Protein AF-A0A6C0ANR4-F1 (afdb_monomer_lite)

pLDDT: mean 73.18, std 16.17, range [43.16, 93.44]

Secondary structure (DSSP, 8-state):
--HHHHHHHHHHHHHHHHHHHHHHHHTTPPPPHHHHHHHHHHHHHHHHHHGGGS-THHHHHHHHHHHHHHHHHHHHHHHSS--S------PPP--

Structure (mmCIF, N/CA/C/O backbone):
data_AF-A0A6C0ANR4-F1
#
_entry.id   AF-A0A6C0ANR4-F1
#
loop_
_atom_site.group_PDB
_atom_site.id
_atom_site.type_symbol
_atom_site.label_atom_id
_atom_site.label_alt_id
_atom_site.label_comp_id
_atom_site.label_asym_id
_atom_site.label_entity_id
_atom_site.label_seq_id
_atom_site.pdbx_PDB_ins_code
_atom_site.Cartn_x
_atom_site.Cartn_y
_atom_site.Cartn_z
_atom_site.occupancy
_atom_site.B_iso_or_equiv
_atom_site.auth_seq_id
_atom_site.auth_comp_id
_atom_site.auth_asym_id
_atom_site.auth_atom_id
_atom_site.pdbx_PDB_model_num
ATOM 1 N N . MET A 1 1 ? 11.362 -7.782 -10.485 1.00 58.97 1 MET A N 1
ATOM 2 C CA . MET A 1 1 ? 10.441 -6.715 -10.040 1.00 58.97 1 MET A CA 1
ATOM 3 C C . MET A 1 1 ? 11.290 -5.472 -9.822 1.00 58.97 1 MET A C 1
ATOM 5 O O . MET A 1 1 ? 12.270 -5.582 -9.097 1.00 58.97 1 MET A O 1
ATOM 9 N N . SER A 1 2 ? 11.025 -4.363 -10.522 1.00 80.62 2 SER A N 1
ATOM 10 C CA . SER A 1 2 ? 11.821 -3.135 -10.350 1.00 80.62 2 SER A CA 1
ATOM 11 C C . SER A 1 2 ? 11.566 -2.536 -8.961 1.00 80.62 2 SER A C 1
ATOM 13 O O . SER A 1 2 ? 10.442 -2.614 -8.460 1.00 80.62 2 SER A O 1
ATOM 15 N N . LEU A 1 3 ? 12.595 -1.946 -8.345 1.00 83.06 3 LEU A N 1
ATOM 16 C CA . LEU A 1 3 ? 12.514 -1.252 -7.050 1.00 83.06 3 LEU A CA 1
ATOM 17 C C . LEU A 1 3 ? 11.421 -0.169 -7.051 1.00 83.06 3 LEU A C 1
ATOM 19 O O . LEU A 1 3 ? 10.770 0.078 -6.041 1.00 83.06 3 LEU A O 1
ATOM 23 N N . GLU A 1 4 ? 11.159 0.407 -8.218 1.00 80.38 4 GLU A N 1
ATOM 24 C CA . GLU A 1 4 ? 10.099 1.381 -8.432 1.00 80.38 4 GLU A CA 1
ATOM 25 C C . GLU A 1 4 ? 8.693 0.806 -8.186 1.00 80.38 4 GLU A C 1
ATOM 27 O O . GLU A 1 4 ? 7.896 1.403 -7.466 1.00 80.38 4 GLU A O 1
ATOM 32 N N . VAL A 1 5 ? 8.406 -0.392 -8.707 1.00 80.62 5 VAL A N 1
ATOM 33 C CA . VAL A 1 5 ? 7.109 -1.069 -8.514 1.00 80.62 5 VAL A CA 1
ATOM 34 C C . VAL A 1 5 ? 6.874 -1.344 -7.034 1.00 80.62 5 VAL A C 1
ATOM 36 O O . VAL A 1 5 ? 5.773 -1.166 -6.522 1.00 80.62 5 VAL A O 1
ATOM 39 N N . PHE A 1 6 ? 7.930 -1.752 -6.329 1.00 84.12 6 PHE A N 1
ATOM 40 C CA . PHE A 1 6 ? 7.875 -2.021 -4.898 1.00 84.12 6 PHE A CA 1
ATOM 41 C C . PHE A 1 6 ? 7.529 -0.762 -4.086 1.00 84.12 6 PHE A C 1
ATOM 43 O O . PHE A 1 6 ? 6.698 -0.823 -3.181 1.00 84.12 6 PHE A O 1
ATOM 50 N N . ILE A 1 7 ? 8.099 0.390 -4.446 1.00 86.88 7 ILE A N 1
ATOM 51 C CA . ILE A 1 7 ? 7.783 1.676 -3.808 1.00 86.88 7 ILE A CA 1
ATOM 52 C C . ILE A 1 7 ? 6.331 2.075 -4.077 1.00 86.88 7 ILE A C 1
ATOM 54 O O . ILE A 1 7 ? 5.619 2.429 -3.139 1.00 86.88 7 ILE A O 1
ATOM 58 N N . TRP A 1 8 ? 5.860 1.958 -5.321 1.00 85.31 8 TRP A N 1
ATOM 59 C CA . TRP A 1 8 ? 4.469 2.275 -5.660 1.00 85.31 8 TRP A CA 1
ATOM 60 C C . TRP A 1 8 ? 3.464 1.387 -4.926 1.00 85.31 8 TRP A C 1
ATOM 62 O O . TRP A 1 8 ? 2.439 1.884 -4.465 1.00 85.31 8 TRP A O 1
ATOM 72 N N . ILE A 1 9 ? 3.778 0.104 -4.736 1.00 87.38 9 ILE A N 1
ATOM 73 C CA . ILE A 1 9 ? 2.960 -0.820 -3.939 1.00 87.38 9 ILE A CA 1
ATOM 74 C C . ILE A 1 9 ? 2.832 -0.340 -2.487 1.00 87.38 9 ILE A C 1
ATOM 76 O O . ILE A 1 9 ? 1.726 -0.320 -1.944 1.00 87.38 9 ILE A O 1
ATOM 80 N N . ILE A 1 10 ? 3.935 0.081 -1.860 1.00 90.62 10 ILE A N 1
ATOM 81 C CA . ILE A 1 10 ? 3.920 0.585 -0.477 1.00 90.62 10 ILE A CA 1
ATOM 82 C C . ILE A 1 10 ? 3.112 1.881 -0.381 1.00 90.62 10 ILE A C 1
ATOM 84 O O . ILE A 1 10 ? 2.274 2.020 0.513 1.00 90.62 10 ILE A O 1
ATOM 88 N N . VAL A 1 11 ? 3.334 2.812 -1.312 1.00 89.31 11 VAL A N 1
ATOM 89 C CA . VAL A 1 11 ? 2.617 4.094 -1.364 1.00 89.31 11 VAL A CA 1
ATOM 90 C C . VAL A 1 11 ? 1.114 3.864 -1.533 1.00 89.31 11 VAL A C 1
ATOM 92 O O . VAL A 1 11 ? 0.314 4.435 -0.792 1.00 89.31 11 VAL A O 1
ATOM 95 N N . GLY A 1 12 ? 0.727 2.969 -2.441 1.00 89.50 12 GLY A N 1
ATOM 96 C CA . GLY A 1 12 ? -0.664 2.589 -2.663 1.00 89.50 12 GLY A CA 1
ATOM 97 C C . GLY A 1 12 ? -1.337 1.976 -1.435 1.00 89.50 12 GLY A C 1
ATOM 98 O O . GLY A 1 12 ? -2.454 2.357 -1.083 1.00 89.50 12 GLY A O 1
ATOM 99 N N . GLY A 1 13 ? -0.63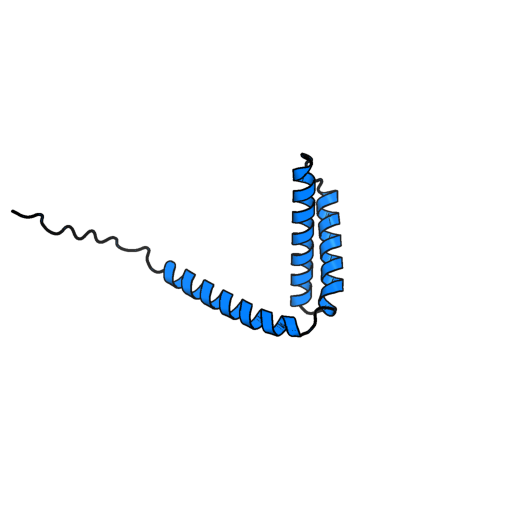7 1.085 -0.726 1.00 89.06 13 GLY A N 1
ATOM 100 C CA . GLY A 1 13 ? -1.110 0.540 0.548 1.00 89.06 13 GLY A CA 1
ATOM 101 C C . GLY A 1 13 ? -1.318 1.620 1.610 1.00 89.06 13 GLY A C 1
ATOM 102 O O . GLY A 1 13 ? -2.337 1.628 2.302 1.00 89.06 13 GLY A O 1
ATOM 103 N N . MET A 1 14 ? -0.388 2.570 1.721 1.00 90.62 14 MET A N 1
ATOM 104 C CA . MET A 1 14 ? -0.463 3.633 2.724 1.00 90.62 14 MET A CA 1
ATOM 105 C C . MET A 1 14 ? -1.640 4.584 2.472 1.00 90.62 14 MET A C 1
ATOM 107 O O . MET A 1 14 ? -2.352 4.934 3.412 1.00 90.62 14 MET A O 1
ATOM 111 N N . ILE A 1 15 ? -1.889 4.953 1.212 1.00 91.44 15 ILE A N 1
ATOM 112 C CA . ILE A 1 15 ? -3.012 5.820 0.825 1.00 91.44 15 ILE A CA 1
ATOM 113 C C . ILE A 1 15 ? -4.346 5.187 1.233 1.00 91.44 15 ILE A C 1
ATOM 115 O O . ILE A 1 15 ? -5.156 5.829 1.903 1.00 91.44 15 ILE A O 1
ATOM 119 N N . VAL A 1 16 ? -4.560 3.914 0.886 1.00 91.38 16 VAL A N 1
ATOM 120 C CA . VAL A 1 16 ? -5.809 3.206 1.210 1.00 91.38 16 VAL A CA 1
ATOM 121 C C . VAL A 1 16 ? -5.970 3.017 2.718 1.00 91.38 16 VAL A C 1
ATOM 123 O O . VAL A 1 16 ? -7.071 3.199 3.231 1.00 91.38 16 VAL A O 1
ATOM 126 N N . ALA A 1 17 ? -4.889 2.737 3.448 1.00 90.31 17 ALA A N 1
ATOM 127 C CA . ALA A 1 17 ? -4.931 2.642 4.906 1.00 90.31 17 ALA A CA 1
ATOM 128 C C . ALA A 1 17 ? -5.307 3.976 5.576 1.00 90.31 17 ALA A C 1
ATOM 130 O O . ALA A 1 17 ? -6.080 3.978 6.532 1.00 90.31 17 ALA A O 1
ATOM 131 N N . ILE A 1 18 ? -4.810 5.110 5.067 1.00 90.94 18 ILE A N 1
ATOM 132 C CA . ILE A 1 18 ? -5.163 6.449 5.570 1.00 90.94 18 ILE A CA 1
ATOM 133 C C . ILE A 1 18 ? -6.628 6.778 5.261 1.00 90.94 18 ILE A C 1
ATOM 135 O O . ILE A 1 18 ? -7.334 7.276 6.134 1.00 90.94 18 ILE A O 1
ATOM 139 N N . LEU A 1 19 ? -7.106 6.472 4.051 1.00 90.06 19 LEU A N 1
ATOM 140 C CA . LEU A 1 19 ? -8.516 6.636 3.671 1.00 90.06 19 LEU A CA 1
ATOM 141 C C . LEU A 1 19 ? -9.441 5.772 4.536 1.00 90.06 19 LEU A C 1
ATOM 143 O O . LEU A 1 19 ? -10.458 6.263 5.024 1.00 90.06 19 LEU A O 1
ATOM 147 N N . GLY A 1 20 ? -9.065 4.513 4.774 1.00 87.25 20 GLY A N 1
ATOM 148 C CA . GLY A 1 20 ? -9.782 3.606 5.669 1.00 87.25 20 GLY A CA 1
ATOM 149 C C . GLY A 1 20 ? -9.824 4.140 7.100 1.00 87.25 20 GLY A C 1
ATOM 150 O O . GLY A 1 20 ? -10.898 4.257 7.688 1.00 87.25 20 GLY A O 1
ATOM 151 N N . ALA A 1 21 ? -8.679 4.573 7.632 1.00 87.38 21 ALA A N 1
ATOM 152 C CA . ALA A 1 21 ? -8.594 5.183 8.957 1.00 87.38 21 ALA A CA 1
ATOM 153 C C . ALA A 1 21 ? -9.438 6.462 9.070 1.00 87.38 21 ALA A C 1
ATOM 155 O O . ALA A 1 21 ? -10.156 6.636 10.053 1.00 87.38 21 ALA A O 1
ATOM 156 N N . GLY A 1 22 ? -9.392 7.332 8.058 1.00 87.69 22 GLY A N 1
ATOM 157 C CA . GLY A 1 22 ? -10.183 8.560 7.998 1.00 87.69 22 GLY A CA 1
ATOM 158 C C . GLY A 1 22 ? -11.685 8.288 7.923 1.00 87.69 22 GLY A C 1
ATOM 159 O O . GLY A 1 22 ? -12.463 8.960 8.598 1.00 87.69 22 GLY A O 1
ATOM 160 N N . SER A 1 23 ? -12.096 7.261 7.175 1.00 85.88 23 SER A N 1
ATOM 161 C CA . SER A 1 23 ? -13.494 6.824 7.121 1.00 85.88 23 SER A CA 1
ATOM 162 C C . SER A 1 23 ? -13.982 6.331 8.481 1.00 85.88 23 SER A C 1
ATOM 164 O O . SER A 1 23 ? -15.080 6.686 8.895 1.00 85.88 23 SER A O 1
ATOM 166 N N . VAL A 1 24 ? -13.186 5.524 9.184 1.00 87.19 24 VAL A N 1
ATOM 167 C CA . VAL A 1 24 ? -13.555 5.000 10.510 1.00 87.19 24 VAL A CA 1
ATOM 168 C C . VAL A 1 24 ? -13.574 6.122 11.554 1.00 87.19 24 VAL A C 1
ATOM 170 O O . VAL A 1 24 ? -14.494 6.197 12.366 1.00 87.19 24 VAL A O 1
ATOM 173 N N . TYR A 1 25 ? -12.631 7.062 11.468 1.00 88.00 25 TYR A N 1
ATOM 174 C CA . TYR A 1 25 ? -12.615 8.254 12.314 1.00 88.00 25 TYR A CA 1
ATOM 175 C C . TYR A 1 25 ? -13.855 9.135 12.104 1.00 88.00 25 TYR A C 1
ATOM 177 O O . TYR A 1 25 ? -14.419 9.647 13.069 1.00 88.00 25 TYR A O 1
ATOM 185 N N . TYR A 1 26 ? -14.336 9.266 10.863 1.00 88.19 26 TYR A N 1
ATOM 186 C CA . TYR A 1 26 ? -15.579 9.984 10.557 1.00 88.19 26 TYR A CA 1
ATOM 187 C C . TYR A 1 26 ? -16.813 9.335 11.205 1.00 88.19 26 TYR A C 1
ATOM 189 O O . TYR A 1 26 ? -17.776 10.021 11.544 1.00 88.19 26 TYR A O 1
ATOM 197 N N . LEU A 1 27 ? -16.768 8.021 11.438 1.00 88.06 27 LEU A N 1
ATOM 198 C CA . LEU A 1 27 ? -17.796 7.279 12.168 1.00 88.06 27 LEU A CA 1
ATOM 199 C C . LEU A 1 27 ? -17.644 7.377 13.702 1.00 88.06 27 LEU A C 1
ATOM 201 O O . LEU A 1 27 ? -18.408 6.745 14.425 1.00 88.06 27 LEU A O 1
ATOM 205 N N . ASN A 1 28 ? -16.718 8.201 14.213 1.00 86.38 28 ASN A N 1
ATOM 206 C CA . ASN A 1 28 ? -16.352 8.313 15.634 1.00 86.38 28 ASN A CA 1
ATOM 207 C C . ASN A 1 28 ? -15.854 6.995 16.257 1.00 86.38 28 ASN A C 1
ATOM 209 O O . ASN A 1 28 ? -15.913 6.810 17.474 1.00 86.38 28 ASN A O 1
ATOM 213 N N . GLU A 1 29 ? -15.334 6.084 15.438 1.00 83.44 29 GLU A N 1
ATOM 214 C CA . GLU A 1 29 ? -14.735 4.834 15.891 1.00 83.44 29 GLU A CA 1
ATOM 215 C C . GLU A 1 29 ? -13.204 4.931 15.866 1.00 83.44 29 GLU A C 1
ATOM 217 O O . GLU A 1 29 ? -12.610 5.649 15.059 1.00 83.44 29 GLU A O 1
ATOM 222 N N . ILE A 1 30 ? -12.538 4.195 16.762 1.00 80.56 30 ILE A N 1
ATOM 223 C CA . ILE A 1 30 ? -11.077 4.083 16.740 1.00 80.56 30 ILE A CA 1
ATOM 224 C C . ILE A 1 30 ? -10.718 2.942 15.785 1.00 80.56 30 ILE A C 1
ATOM 226 O O . ILE A 1 30 ? -11.085 1.792 16.055 1.00 80.56 30 ILE A O 1
ATOM 230 N N . PRO A 1 31 ? -9.987 3.216 14.690 1.00 77.00 31 PRO A N 1
ATOM 231 C CA . PRO A 1 31 ? -9.597 2.172 13.763 1.00 77.00 31 PRO A CA 1
ATOM 232 C C . PRO A 1 31 ? -8.726 1.136 14.469 1.00 77.00 31 PRO A C 1
ATOM 234 O O . PRO A 1 31 ? -7.733 1.448 15.127 1.00 77.00 31 PRO A O 1
ATOM 237 N N . THR A 1 32 ? -9.107 -0.132 14.330 1.00 87.88 32 THR A N 1
ATOM 238 C CA . THR A 1 32 ? -8.327 -1.232 14.902 1.00 87.88 32 THR A CA 1
ATOM 239 C C . THR A 1 32 ? -7.108 -1.519 14.025 1.00 87.88 32 THR A C 1
ATOM 241 O O . THR A 1 32 ? -7.184 -1.450 12.796 1.00 87.88 32 THR A O 1
ATOM 244 N N . ASN A 1 33 ? -6.000 -1.962 14.626 1.00 85.50 33 ASN A N 1
ATOM 245 C CA . ASN A 1 33 ? -4.804 -2.385 13.877 1.00 85.50 33 ASN A CA 1
ATOM 246 C C . ASN A 1 33 ? -5.111 -3.469 12.822 1.00 85.50 33 ASN A C 1
ATOM 248 O O . ASN A 1 33 ? -4.439 -3.566 11.794 1.00 85.50 33 ASN A O 1
ATOM 252 N N . LYS A 1 34 ? -6.155 -4.277 13.049 1.00 85.62 34 LYS A N 1
ATOM 253 C CA . LYS A 1 34 ? -6.614 -5.304 12.107 1.00 85.62 34 LYS A CA 1
ATOM 254 C C . LYS A 1 34 ? -7.295 -4.711 10.869 1.00 85.62 34 LYS A C 1
ATOM 256 O O . LYS A 1 34 ? -7.136 -5.249 9.780 1.00 85.62 34 LYS A O 1
ATOM 261 N N . GLN A 1 35 ? -8.035 -3.614 11.021 1.00 87.31 35 GLN A N 1
ATOM 262 C CA . GLN A 1 35 ? -8.634 -2.903 9.889 1.00 87.31 35 GLN A CA 1
ATOM 263 C C . GLN A 1 35 ? -7.557 -2.158 9.099 1.00 87.31 35 GLN A C 1
ATOM 265 O O . GLN A 1 35 ? -7.481 -2.322 7.887 1.00 87.31 35 GLN A O 1
ATOM 270 N N . LEU A 1 36 ? -6.653 -1.458 9.793 1.00 87.19 36 LEU A N 1
ATOM 271 C CA . LEU A 1 36 ? -5.561 -0.714 9.158 1.00 87.19 36 LEU A CA 1
ATOM 272 C C . LEU A 1 36 ? -4.653 -1.618 8.309 1.00 87.19 36 LEU A C 1
ATOM 274 O O . LEU A 1 36 ? -4.329 -1.295 7.170 1.00 87.19 36 LEU A O 1
ATOM 278 N N . SER A 1 37 ? -4.258 -2.773 8.854 1.00 89.81 37 SER A N 1
ATOM 279 C CA . SER A 1 37 ? -3.411 -3.735 8.134 1.00 89.81 37 SER A CA 1
ATOM 280 C C . SER A 1 37 ? -4.124 -4.375 6.946 1.00 89.81 37 SER A C 1
ATOM 282 O O . SER A 1 37 ? -3.514 -4.548 5.892 1.00 89.81 37 SER A O 1
ATOM 284 N N . ARG A 1 38 ? -5.417 -4.692 7.077 1.00 91.00 38 ARG A N 1
ATOM 285 C CA . ARG A 1 38 ? -6.234 -5.192 5.965 1.00 91.00 38 ARG A CA 1
ATOM 286 C C . ARG A 1 38 ? -6.306 -4.161 4.840 1.00 91.00 38 ARG A C 1
ATOM 288 O O . ARG A 1 38 ? -6.061 -4.509 3.688 1.00 91.00 38 ARG A O 1
ATOM 295 N N . ASP A 1 39 ? -6.613 -2.915 5.175 1.00 90.31 39 ASP A N 1
ATOM 296 C CA . ASP A 1 39 ? -6.787 -1.840 4.199 1.00 90.31 39 ASP A CA 1
ATOM 297 C C . ASP A 1 39 ? -5.448 -1.511 3.510 1.00 90.31 39 ASP A C 1
ATOM 299 O O . ASP A 1 39 ? -5.411 -1.326 2.293 1.00 90.31 39 ASP A O 1
ATOM 303 N N . PHE A 1 40 ? -4.330 -1.586 4.244 1.00 93.44 40 PHE A N 1
ATOM 304 C CA . PHE A 1 40 ? -2.982 -1.511 3.673 1.00 93.44 40 PHE A CA 1
ATOM 305 C C . PHE A 1 40 ? -2.701 -2.634 2.666 1.00 93.44 40 PHE A C 1
ATOM 307 O O . PHE A 1 40 ? -2.257 -2.361 1.552 1.00 93.44 40 PHE A O 1
ATOM 314 N N . ILE A 1 41 ? -2.966 -3.896 3.027 1.00 92.88 41 ILE A N 1
ATOM 315 C CA . ILE A 1 41 ? -2.721 -5.050 2.144 1.00 92.88 41 ILE A CA 1
ATOM 316 C C . ILE A 1 41 ? -3.582 -4.956 0.880 1.00 92.88 41 ILE A C 1
ATOM 318 O O . ILE A 1 41 ? -3.090 -5.219 -0.217 1.00 92.88 41 ILE A O 1
ATOM 322 N N . ILE A 1 42 ? -4.846 -4.549 1.019 1.00 92.25 42 ILE A N 1
ATOM 323 C CA . ILE A 1 42 ? -5.754 -4.348 -0.116 1.00 92.25 42 ILE A CA 1
ATOM 324 C C . ILE A 1 42 ? -5.213 -3.253 -1.037 1.00 92.25 42 ILE A C 1
ATOM 326 O O . ILE A 1 42 ? -5.110 -3.481 -2.241 1.00 92.25 42 ILE A O 1
ATOM 330 N N . GLY A 1 43 ? -4.812 -2.102 -0.491 1.00 90.31 43 GLY A N 1
ATOM 331 C CA . GLY A 1 43 ? -4.233 -1.018 -1.287 1.00 90.31 43 GLY A CA 1
ATOM 332 C C . GLY A 1 43 ? -2.926 -1.408 -1.975 1.00 90.31 43 GLY A C 1
ATOM 333 O O . GLY A 1 43 ? -2.718 -1.068 -3.141 1.00 90.31 43 GLY A O 1
ATOM 334 N N . ALA A 1 44 ? -2.078 -2.180 -1.295 1.00 90.31 44 ALA A N 1
ATOM 335 C CA . ALA A 1 44 ? -0.817 -2.671 -1.834 1.00 90.31 44 ALA A CA 1
ATOM 336 C C . ALA A 1 44 ? -1.039 -3.647 -3.001 1.00 90.31 44 ALA A C 1
ATOM 338 O O . ALA A 1 44 ? -0.439 -3.489 -4.065 1.00 90.31 44 ALA A O 1
ATOM 339 N N . LEU A 1 45 ? -1.942 -4.620 -2.840 1.00 90.75 45 LEU A N 1
ATOM 340 C CA . LEU A 1 45 ? -2.292 -5.570 -3.901 1.00 90.75 45 LEU A CA 1
ATOM 341 C C . LEU A 1 45 ? -2.966 -4.880 -5.086 1.00 90.75 45 LEU A C 1
ATOM 343 O O . LEU A 1 45 ? -2.613 -5.150 -6.232 1.00 90.75 45 LEU A O 1
ATOM 347 N N . PHE A 1 46 ? -3.901 -3.970 -4.817 1.00 89.50 46 PHE A N 1
ATOM 348 C CA . PHE A 1 46 ? -4.613 -3.225 -5.851 1.00 89.50 46 PHE A CA 1
ATOM 349 C C . PHE A 1 46 ? -3.656 -2.372 -6.687 1.00 89.50 46 PHE A C 1
ATOM 351 O O . PHE A 1 46 ? -3.689 -2.413 -7.915 1.00 89.50 46 PHE A O 1
ATOM 358 N N . THR A 1 47 ? -2.741 -1.665 -6.027 1.00 87.69 47 THR A N 1
ATOM 359 C CA . THR A 1 47 ? -1.744 -0.827 -6.705 1.00 87.69 47 THR A CA 1
ATOM 360 C C . THR A 1 47 ? -0.719 -1.672 -7.454 1.00 87.69 47 THR A C 1
ATOM 362 O O . THR A 1 47 ? -0.367 -1.344 -8.583 1.00 87.69 47 THR A O 1
ATOM 365 N N . GLY A 1 48 ? -0.289 -2.801 -6.885 1.00 85.69 48 GLY A N 1
ATOM 366 C CA . GLY A 1 48 ? 0.597 -3.746 -7.568 1.00 85.69 48 GLY A CA 1
ATOM 367 C C . GLY A 1 48 ? -0.036 -4.390 -8.802 1.00 85.69 48 GLY A C 1
ATOM 368 O O . GLY A 1 48 ? 0.660 -4.629 -9.785 1.00 85.69 48 GLY A O 1
ATOM 369 N N . PHE A 1 49 ? -1.348 -4.631 -8.775 1.00 86.50 49 PHE A N 1
ATOM 370 C CA . PHE A 1 49 ? -2.102 -5.133 -9.923 1.00 86.50 49 PHE A CA 1
ATOM 371 C C . PHE A 1 49 ? -2.326 -4.061 -10.997 1.00 86.50 49 PHE A C 1
ATOM 373 O O . PHE A 1 49 ? -2.280 -4.367 -12.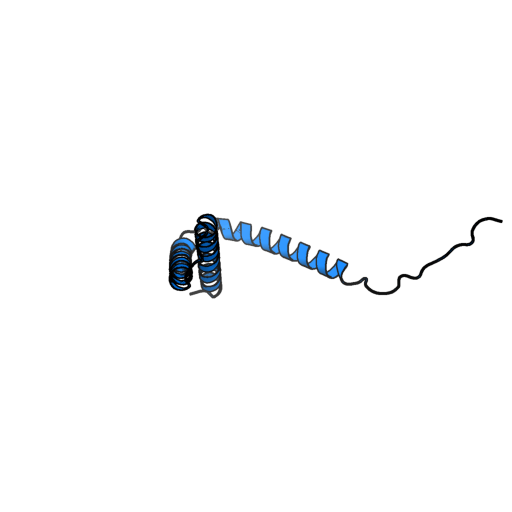185 1.00 86.50 49 PHE A O 1
ATOM 380 N N . LEU A 1 50 ? -2.553 -2.809 -10.593 1.00 84.25 50 LEU A N 1
ATOM 381 C CA . LEU A 1 50 ? -2.768 -1.695 -11.516 1.00 84.25 50 LEU A CA 1
ATOM 382 C C . LEU A 1 50 ? -1.484 -1.168 -12.145 1.00 84.25 50 LEU A C 1
ATOM 384 O O . LEU A 1 50 ? -1.538 -0.668 -13.261 1.00 84.25 50 LEU A O 1
ATOM 388 N N . TYR A 1 51 ? -0.342 -1.274 -11.468 1.00 79.12 51 TYR A N 1
ATOM 389 C CA . TYR A 1 51 ? 0.912 -0.700 -11.953 1.00 79.12 51 TYR A CA 1
ATOM 390 C C . TYR A 1 51 ? 1.288 -1.146 -13.385 1.00 79.12 51 TYR A C 1
ATOM 392 O O . TYR A 1 51 ? 1.602 -0.279 -14.194 1.00 79.12 51 TYR A O 1
ATOM 400 N N . PRO A 1 52 ? 1.180 -2.436 -13.773 1.00 78.62 52 PRO A N 1
ATOM 401 C CA . PRO A 1 52 ? 1.435 -2.878 -15.149 1.00 78.62 52 PRO A CA 1
ATOM 402 C C . PRO A 1 52 ? 0.385 -2.423 -16.174 1.00 78.62 52 PRO A C 1
ATOM 404 O O . PRO A 1 52 ? 0.626 -2.522 -17.373 1.00 78.62 52 PRO A O 1
ATOM 407 N N . LEU A 1 53 ? -0.795 -1.989 -15.718 1.00 76.50 53 LEU A N 1
ATOM 408 C CA . LEU A 1 53 ? -1.881 -1.497 -16.570 1.00 76.50 53 LEU A CA 1
ATOM 409 C C . LEU A 1 53 ? -1.758 0.004 -16.856 1.00 76.50 53 LEU A C 1
ATOM 411 O O . LEU A 1 53 ? -2.488 0.512 -17.707 1.00 76.50 53 LEU A O 1
ATOM 415 N N . ILE A 1 54 ? -0.871 0.715 -16.153 1.00 69.31 54 ILE A N 1
ATOM 416 C CA . ILE A 1 54 ? -0.621 2.134 -16.393 1.00 69.31 54 ILE A CA 1
ATOM 417 C C . ILE A 1 54 ? 0.133 2.258 -17.727 1.00 69.31 54 ILE A C 1
ATOM 419 O O . ILE A 1 54 ? 1.242 1.734 -17.843 1.00 69.31 54 ILE A O 1
ATOM 423 N N . PRO A 1 55 ? -0.443 2.929 -18.742 1.00 69.94 55 PRO A N 1
ATOM 424 C CA . PRO A 1 55 ? 0.234 3.142 -20.015 1.00 69.94 55 PRO A CA 1
ATOM 425 C C . PRO A 1 55 ? 1.516 3.959 -19.826 1.00 69.94 55 PRO A C 1
ATOM 427 O O . PRO A 1 55 ? 1.559 4.851 -18.974 1.00 69.94 55 PRO A O 1
ATOM 430 N N . GLU A 1 56 ? 2.512 3.739 -20.689 1.00 62.47 56 GLU A N 1
ATOM 431 C CA . GLU A 1 56 ? 3.784 4.490 -20.700 1.00 62.47 56 GLU A CA 1
ATOM 432 C C . GLU A 1 56 ? 3.607 6.020 -20.767 1.00 62.47 56 GLU A C 1
ATOM 434 O O . GLU A 1 56 ? 4.497 6.767 -20.381 1.00 62.47 56 GLU A O 1
ATOM 439 N N . SER A 1 57 ? 2.432 6.520 -21.162 1.00 56.50 57 SER A N 1
ATOM 440 C CA . SER A 1 57 ? 2.085 7.948 -21.132 1.00 56.50 57 SER A CA 1
ATOM 441 C C . SER A 1 57 ? 2.238 8.604 -19.747 1.00 56.50 57 SER A C 1
ATOM 443 O O . SER A 1 57 ? 2.369 9.823 -19.653 1.00 56.50 57 SER A O 1
ATOM 445 N N . PHE A 1 58 ? 2.232 7.830 -18.656 1.00 61.00 58 PHE A N 1
ATOM 446 C CA . PHE A 1 58 ? 2.520 8.354 -17.314 1.00 61.00 58 PHE A CA 1
ATOM 447 C C . PHE A 1 58 ? 4.013 8.575 -17.038 1.00 61.00 58 PHE A C 1
ATOM 449 O O . PHE A 1 58 ? 4.341 9.375 -16.156 1.00 61.00 58 PHE A O 1
ATOM 456 N N . ASP A 1 59 ? 4.918 7.933 -17.780 1.00 62.00 59 ASP A N 1
ATOM 457 C CA . ASP A 1 59 ? 6.354 8.185 -17.629 1.00 62.00 59 ASP A CA 1
ATOM 458 C C . ASP A 1 59 ? 6.736 9.578 -18.147 1.00 62.00 59 ASP A C 1
ATOM 460 O O . ASP A 1 59 ? 7.561 10.252 -17.528 1.00 62.00 59 ASP A O 1
ATOM 464 N N . GLU A 1 60 ? 6.053 10.093 -19.173 1.00 60.78 60 GLU A N 1
ATOM 465 C CA . GLU A 1 60 ? 6.216 11.489 -19.603 1.00 60.78 60 GLU A CA 1
ATOM 466 C C . GLU A 1 60 ? 5.779 12.483 -18.510 1.00 60.78 60 GLU A C 1
ATOM 468 O O . GLU A 1 60 ? 6.454 13.486 -18.264 1.00 60.78 60 GLU A O 1
ATOM 473 N N . MET A 1 61 ? 4.703 12.185 -17.770 1.00 58.72 61 MET A N 1
ATOM 474 C CA . MET A 1 61 ? 4.278 13.011 -16.630 1.00 58.72 61 MET A CA 1
ATOM 475 C C . MET A 1 61 ? 5.253 12.948 -15.448 1.00 58.72 61 MET A C 1
ATOM 477 O O . MET A 1 61 ? 5.450 13.965 -14.778 1.00 58.72 61 MET A O 1
ATOM 481 N N . LYS A 1 62 ? 5.905 11.805 -15.191 1.00 60.28 62 LYS A N 1
ATOM 482 C CA . LYS A 1 62 ? 6.963 11.711 -14.167 1.00 60.28 62 LYS A CA 1
ATOM 483 C C . LYS A 1 62 ? 8.146 12.617 -14.477 1.00 60.28 62 LYS A C 1
ATOM 485 O O . LYS A 1 62 ? 8.665 13.235 -13.552 1.00 60.28 62 LYS A O 1
ATOM 490 N N . VAL A 1 63 ? 8.555 12.725 -15.743 1.00 62.56 63 VAL A N 1
ATOM 491 C CA . VAL A 1 63 ? 9.648 13.627 -16.150 1.00 62.56 63 VAL A CA 1
ATOM 492 C C . VAL A 1 63 ? 9.306 15.075 -15.784 1.00 62.56 63 VAL A C 1
ATOM 494 O O . VAL A 1 63 ? 10.126 15.782 -15.193 1.00 62.56 63 VAL A O 1
ATOM 497 N N . ILE A 1 64 ? 8.063 15.493 -16.033 1.00 63.59 64 ILE A N 1
ATOM 498 C CA . ILE A 1 64 ? 7.579 16.836 -15.686 1.00 63.59 64 ILE A CA 1
ATOM 499 C C . ILE A 1 64 ? 7.512 17.018 -14.159 1.00 63.59 64 ILE A C 1
ATOM 501 O O . ILE A 1 64 ? 7.988 18.029 -13.634 1.00 63.59 64 ILE A O 1
ATOM 505 N N . LEU A 1 65 ? 7.004 16.028 -13.419 1.00 64.25 65 LEU A N 1
ATOM 506 C CA . LEU A 1 65 ? 6.920 16.095 -11.956 1.00 64.25 65 LEU A CA 1
ATOM 507 C C . LEU A 1 65 ? 8.304 16.144 -11.290 1.00 64.25 65 LEU A C 1
ATOM 509 O O . LEU A 1 65 ? 8.522 16.945 -10.382 1.00 64.25 65 LEU A O 1
ATOM 513 N N . SER A 1 66 ? 9.255 15.332 -11.757 1.00 63.91 66 SER A N 1
ATOM 514 C CA . SER A 1 66 ? 10.637 15.335 -11.266 1.00 63.91 66 SER A CA 1
ATOM 515 C C . SER A 1 66 ? 11.350 16.651 -11.561 1.00 63.91 66 SER A C 1
ATOM 517 O O . SER A 1 66 ? 12.083 17.134 -10.699 1.00 63.91 66 SER A O 1
ATOM 519 N N . SER A 1 67 ? 11.109 17.267 -12.724 1.00 63.41 67 SER A N 1
ATOM 520 C CA . SER A 1 67 ? 11.658 18.597 -13.026 1.00 63.41 67 SER A CA 1
ATOM 521 C C . SER A 1 67 ? 11.114 19.666 -12.069 1.00 63.41 67 SER A C 1
ATOM 523 O O . SER A 1 67 ? 11.884 20.423 -11.482 1.00 63.41 67 SER A O 1
ATOM 525 N N . THR A 1 68 ? 9.812 19.620 -11.775 1.00 68.25 68 THR A N 1
ATOM 526 C CA . THR A 1 68 ? 9.161 20.555 -10.845 1.00 68.25 68 THR A CA 1
ATOM 527 C C . THR A 1 68 ? 9.639 20.347 -9.401 1.00 68.25 68 THR A C 1
ATOM 529 O O . THR A 1 68 ? 9.905 21.310 -8.686 1.00 68.25 68 THR A O 1
ATOM 532 N N . ALA A 1 69 ? 9.806 19.097 -8.957 1.00 61.81 69 ALA A N 1
ATOM 533 C CA . ALA A 1 69 ? 10.348 18.78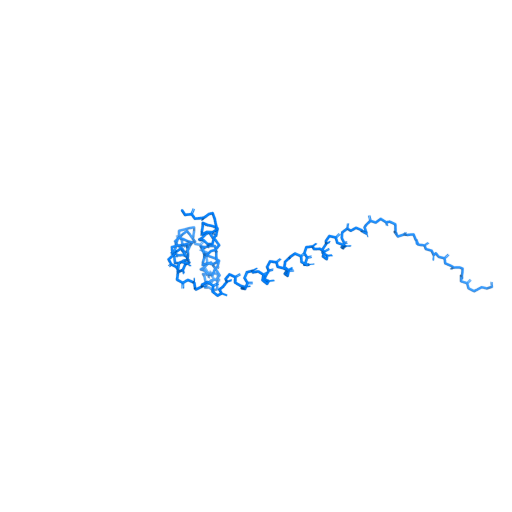6 -7.632 1.00 61.81 69 ALA A CA 1
ATOM 534 C C . ALA A 1 69 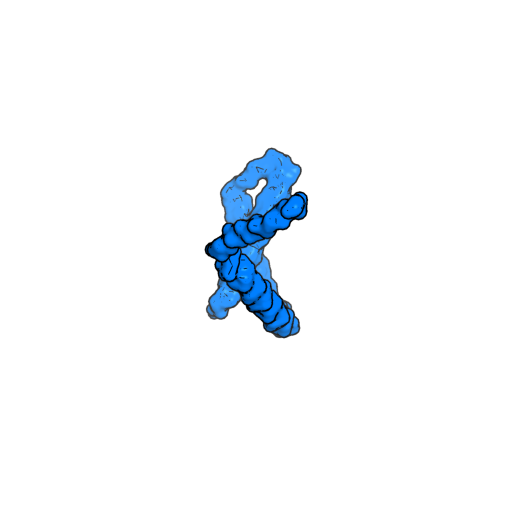? 11.817 19.226 -7.480 1.00 61.81 69 ALA A C 1
ATOM 536 O O . ALA A 1 69 ? 12.208 19.701 -6.410 1.00 61.81 69 ALA A O 1
ATOM 537 N N . GLY A 1 70 ? 12.615 19.112 -8.548 1.00 61.16 70 GLY A N 1
ATOM 538 C CA . GLY A 1 70 ? 13.980 19.639 -8.602 1.00 61.16 70 GLY A CA 1
ATOM 539 C C . GLY A 1 70 ? 14.025 21.163 -8.461 1.00 61.16 70 GLY A C 1
ATOM 540 O O . GLY A 1 70 ? 14.833 21.685 -7.691 1.00 61.16 70 GLY A O 1
ATOM 541 N N . ASP A 1 71 ? 13.108 21.875 -9.119 1.00 63.59 71 ASP A N 1
ATOM 542 C CA . ASP A 1 71 ? 13.001 23.335 -9.015 1.00 63.59 71 ASP A CA 1
ATOM 543 C C . ASP A 1 71 ? 12.524 23.799 -7.631 1.00 63.59 71 ASP A C 1
ATOM 545 O O . ASP A 1 71 ? 13.008 24.809 -7.110 1.00 63.59 71 ASP A O 1
ATOM 549 N N . ILE A 1 72 ? 11.639 23.037 -6.982 1.00 62.31 72 ILE A N 1
ATOM 550 C CA . ILE A 1 72 ? 11.206 23.305 -5.602 1.00 62.31 72 ILE A CA 1
ATOM 551 C C . ILE A 1 72 ? 12.357 23.069 -4.615 1.00 62.31 72 ILE A C 1
ATOM 553 O O . ILE A 1 72 ? 12.604 23.922 -3.762 1.00 62.31 72 ILE A O 1
ATOM 557 N N . GLN A 1 73 ? 13.111 21.969 -4.740 1.00 57.19 73 GLN A N 1
ATOM 558 C CA . GLN A 1 73 ? 14.306 21.749 -3.910 1.00 57.19 73 GLN A CA 1
ATOM 559 C C . GLN A 1 73 ? 15.331 22.868 -4.087 1.00 57.19 73 GLN A C 1
ATOM 561 O O . GLN A 1 73 ? 15.878 23.361 -3.100 1.00 57.19 73 GLN A O 1
ATOM 566 N N . LYS A 1 74 ? 15.560 23.308 -5.326 1.00 55.53 74 LYS A N 1
ATOM 567 C CA . LYS A 1 74 ? 16.478 24.409 -5.622 1.00 55.53 74 LYS A CA 1
ATOM 568 C C . LYS A 1 74 ? 16.034 25.720 -4.960 1.00 55.53 74 LYS A C 1
ATOM 570 O O . LYS A 1 74 ? 16.871 26.416 -4.393 1.00 55.53 74 LYS A O 1
ATOM 575 N N . ASN A 1 75 ? 14.734 26.020 -4.946 1.00 55.34 75 ASN A N 1
ATOM 576 C CA . ASN A 1 75 ? 14.196 27.208 -4.271 1.00 55.34 75 ASN A CA 1
ATOM 577 C C . ASN A 1 75 ? 14.258 27.117 -2.733 1.00 55.34 75 ASN A C 1
ATOM 579 O O . ASN A 1 75 ? 14.547 28.106 -2.058 1.00 55.34 75 ASN A O 1
ATOM 583 N N . ILE A 1 76 ? 14.052 25.928 -2.158 1.00 54.62 76 ILE A N 1
ATOM 584 C CA . ILE A 1 76 ? 14.167 25.712 -0.706 1.00 54.62 76 ILE A CA 1
ATOM 585 C C . ILE A 1 76 ? 15.633 25.824 -0.249 1.00 54.62 76 ILE A C 1
ATOM 587 O O . ILE A 1 76 ? 15.911 26.456 0.769 1.00 54.62 76 ILE A O 1
ATOM 591 N N . VAL A 1 77 ? 16.591 25.303 -1.023 1.00 50.66 77 VAL A N 1
ATOM 592 C CA . VAL A 1 77 ? 18.033 25.428 -0.724 1.00 50.66 77 VAL A CA 1
ATOM 593 C C . VAL A 1 77 ? 18.508 26.887 -0.816 1.00 50.66 77 VAL A C 1
ATOM 595 O O . VAL A 1 77 ? 19.313 27.324 0.011 1.00 50.66 77 VAL A O 1
ATOM 598 N N . SER A 1 78 ? 17.954 27.688 -1.733 1.00 50.50 78 SER A N 1
ATOM 599 C CA . SER A 1 78 ? 18.209 29.137 -1.776 1.00 50.50 78 SER A CA 1
ATOM 600 C C . SER A 1 78 ? 17.583 29.912 -0.608 1.00 50.50 78 SER A C 1
ATOM 602 O O . SER A 1 78 ? 18.093 30.970 -0.253 1.00 50.50 78 SER A O 1
ATOM 604 N N . THR A 1 79 ? 16.541 29.380 0.039 1.00 52.44 79 THR A N 1
ATOM 605 C CA . THR A 1 79 ? 15.892 30.021 1.201 1.00 52.44 79 THR A CA 1
ATOM 606 C C . THR A 1 79 ? 16.597 29.689 2.529 1.00 52.44 79 THR A C 1
ATOM 608 O O . THR A 1 79 ? 16.470 30.430 3.499 1.00 52.44 79 THR A O 1
ATOM 611 N N . ASN A 1 80 ? 17.422 28.634 2.574 1.00 44.50 80 ASN A N 1
ATOM 612 C CA . ASN A 1 80 ? 18.179 28.230 3.771 1.00 44.50 80 ASN A CA 1
ATOM 613 C C . ASN A 1 80 ? 19.614 28.791 3.854 1.00 44.50 80 ASN A C 1
ATOM 615 O O . ASN A 1 80 ? 20.337 28.485 4.801 1.00 44.50 80 ASN A O 1
ATOM 619 N N . SER A 1 81 ? 20.025 29.636 2.904 1.00 43.16 81 SER A N 1
ATOM 620 C CA . SER A 1 81 ? 21.347 30.290 2.876 1.00 43.16 81 SER A CA 1
ATOM 621 C C . SER A 1 81 ? 21.270 31.758 3.325 1.00 43.16 81 SER A C 1
ATOM 623 O O . SER A 1 81 ? 21.807 32.643 2.666 1.00 43.16 81 SER A O 1
ATOM 625 N N . GLY A 1 82 ? 20.543 32.036 4.410 1.00 46.28 82 GLY A N 1
ATOM 626 C CA . GLY A 1 82 ? 20.298 33.406 4.873 1.00 46.28 82 GLY A CA 1
ATOM 627 C C . GLY A 1 82 ? 19.828 33.510 6.322 1.00 46.28 82 GLY A C 1
ATOM 628 O O . GLY A 1 82 ? 18.968 34.327 6.627 1.00 46.28 82 GLY A O 1
ATOM 629 N N . ILE A 1 83 ? 20.358 32.672 7.217 1.00 52.00 83 ILE A N 1
ATOM 630 C CA . ILE A 1 83 ? 20.287 32.902 8.667 1.00 52.00 83 ILE A CA 1
ATOM 631 C C . ILE A 1 83 ? 21.691 33.335 9.101 1.00 52.00 83 ILE A C 1
ATOM 633 O O . ILE A 1 83 ? 22.530 32.504 9.435 1.00 52.00 83 ILE A O 1
ATOM 637 N N . GLY A 1 84 ? 21.968 34.634 9.017 1.00 47.28 84 GLY A N 1
ATOM 638 C CA . GLY A 1 84 ? 23.232 35.235 9.442 1.00 47.28 84 GLY A CA 1
ATOM 639 C C . GLY A 1 84 ? 23.262 36.729 9.123 1.00 47.28 84 GLY A C 1
ATOM 640 O O . GLY A 1 84 ? 23.209 37.093 7.957 1.00 47.28 84 GLY A O 1
ATOM 641 N N . ASP A 1 85 ? 23.337 37.549 10.173 1.00 45.41 85 ASP A N 1
ATOM 642 C CA . ASP A 1 85 ? 23.416 39.019 10.204 1.00 45.41 85 ASP A CA 1
ATOM 643 C C . ASP A 1 85 ? 22.173 39.826 9.792 1.00 45.41 85 ASP A C 1
ATOM 645 O O . ASP A 1 85 ? 22.055 40.381 8.702 1.00 45.41 85 ASP A O 1
ATOM 649 N N . GLN A 1 86 ? 21.277 40.021 10.766 1.00 49.47 86 GLN A N 1
ATOM 650 C CA . GLN A 1 86 ? 20.547 41.284 10.872 1.00 49.47 86 GLN A CA 1
ATOM 651 C C . GLN A 1 86 ? 21.514 42.362 11.386 1.00 49.47 86 GLN A C 1
ATOM 653 O O . GLN A 1 86 ? 21.556 42.648 12.582 1.00 49.47 86 GLN A O 1
ATOM 658 N N . ASP A 1 87 ? 22.293 42.958 10.483 1.00 44.72 87 ASP A N 1
ATOM 659 C CA . ASP A 1 87 ? 23.025 44.192 10.769 1.00 44.72 87 ASP A CA 1
ATOM 660 C C . ASP A 1 87 ? 22.020 45.360 10.742 1.00 44.72 87 ASP A C 1
ATOM 662 O O . ASP A 1 87 ? 21.609 45.868 9.692 1.00 44.72 87 ASP A O 1
ATOM 666 N N . ILE A 1 88 ? 21.509 45.708 11.925 1.00 56.34 88 ILE A N 1
ATOM 667 C CA . ILE A 1 88 ? 20.548 46.792 12.141 1.00 56.34 88 ILE A CA 1
ATOM 668 C C . ILE A 1 88 ? 21.267 48.121 11.881 1.00 56.34 88 ILE A C 1
ATOM 670 O O . ILE A 1 88 ? 21.867 48.723 12.771 1.00 56.34 88 ILE A O 1
ATOM 674 N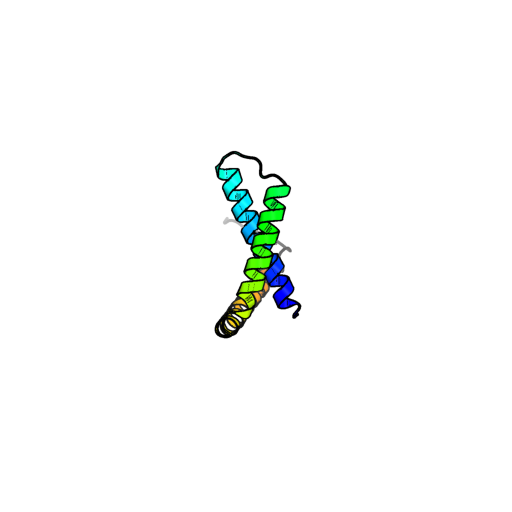 N . LYS A 1 89 ? 21.174 48.618 10.647 1.00 55.84 89 LYS A N 1
ATOM 675 C CA . LYS A 1 89 ? 21.688 49.936 10.266 1.00 55.84 89 LYS A CA 1
ATOM 676 C C . LYS A 1 89 ? 20.699 51.036 10.685 1.00 55.84 89 LYS A C 1
ATOM 678 O O . LYS A 1 89 ? 19.849 51.454 9.900 1.00 55.84 89 LYS A O 1
ATOM 683 N N . ILE A 1 90 ? 20.798 51.508 11.931 1.00 57.25 90 ILE A N 1
ATOM 684 C CA . ILE A 1 90 ? 20.074 52.699 12.415 1.00 57.25 90 ILE A CA 1
ATOM 685 C C . ILE A 1 90 ? 20.752 53.942 11.813 1.00 57.25 90 ILE A C 1
ATOM 687 O O . ILE A 1 90 ? 21.841 54.329 12.229 1.00 57.25 90 ILE A O 1
ATOM 691 N N . GLY A 1 91 ? 20.137 54.549 10.795 1.00 56.62 91 GLY A N 1
ATOM 692 C CA . GLY A 1 91 ? 20.522 55.877 10.301 1.00 56.62 91 GLY A CA 1
ATOM 693 C C . GLY A 1 91 ? 20.015 56.985 11.239 1.00 56.62 91 GLY A C 1
ATOM 694 O O . GLY A 1 91 ? 18.989 56.789 11.893 1.00 56.62 91 GLY A O 1
ATOM 695 N N . PRO A 1 92 ? 20.703 58.138 11.340 1.00 52.75 92 PRO A N 1
ATOM 696 C CA . PRO A 1 92 ? 20.332 59.181 12.292 1.00 52.75 92 PRO A CA 1
ATOM 697 C C . PRO A 1 92 ? 18.993 59.834 11.918 1.00 52.75 92 PRO A C 1
ATOM 699 O O . PRO A 1 92 ? 18.758 60.189 10.763 1.00 52.75 92 PRO A O 1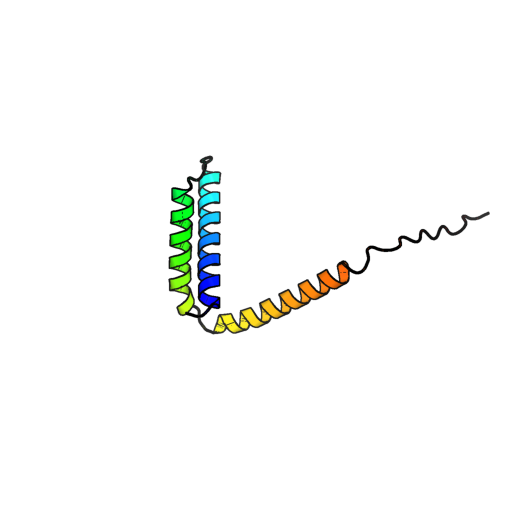
ATOM 702 N N . ALA A 1 93 ? 18.114 59.993 12.911 1.00 58.72 93 ALA A N 1
ATOM 703 C CA . ALA A 1 93 ? 16.879 60.759 12.784 1.00 58.72 93 ALA A CA 1
ATOM 704 C C . ALA A 1 93 ? 17.200 62.264 12.783 1.00 58.72 93 ALA A C 1
ATOM 706 O O . ALA A 1 93 ? 17.950 62.727 13.636 1.00 58.72 93 ALA A O 1
ATOM 707 N N . ASN A 1 94 ? 16.629 62.991 11.817 1.00 45.31 94 ASN A N 1
ATOM 708 C CA . ASN A 1 94 ? 16.728 64.444 11.634 1.00 45.31 94 ASN A CA 1
ATOM 709 C C . ASN A 1 94 ? 16.746 65.247 12.950 1.00 45.31 94 ASN A C 1
ATOM 711 O O . ASN A 1 94 ? 15.715 65.309 13.621 1.00 45.31 94 ASN A O 1
ATOM 715 N N . PHE A 1 95 ? 17.870 65.926 13.209 1.00 44.41 95 PHE A N 1
ATOM 716 C CA . PHE A 1 95 ? 17.982 67.305 13.707 1.00 44.41 95 PHE A CA 1
ATOM 717 C C . PHE A 1 95 ? 19.260 67.933 13.146 1.00 44.41 95 PHE A C 1
ATOM 719 O O . PHE A 1 95 ? 20.302 67.237 13.153 1.00 44.41 95 PHE A O 1
#

Foldseek 3Di:
DDPVLVVQLQVQLQVQLVVQQVVCVVVVHHDDPVSSVVSSNVSSVVRSVCVVVDPCVVVVVVVVVVVVVVVVVVVVVVVVPDPDDPPPPDDDDDD

Sequence (95 aa):
MSLEVFIWIIVGGMIVAILGAGSVYYLNEIPTNKQLSRDFIIGALFTGFLYPLIPESFDEMKVILSSTAGDIQKNIVSTNSGIGDQDIKIGPANF

Radius of gyration: 23.64 Å; chains: 1; bounding box: 41×74×38 Å

Organism: NCBI:txid1070528